Protein AF-A0A829GQV2-F1 (afdb_monomer_lite)

Secondary structure (DSSP, 8-state):
-EETTSPBPPP--S--SSTTS-EE-TT--EEEE----SSSEEEEEEEETTS-BPPPB----TT-TTTT-EEBTTB-EEEEEEEEEPPTTS---EEEEEEEETT-SS--PPEETTS-SSTT----SEEBTTB-EEEEEEEEESS---

Structure (mmCIF, N/CA/C/O backbone):
data_AF-A0A829GQV2-F1
#
_entry.id   AF-A0A829GQV2-F1
#
loop_
_atom_site.group_PDB
_atom_site.id
_atom_site.type_symbol
_atom_site.label_atom_id
_atom_site.label_alt_id
_atom_site.label_comp_id
_atom_site.label_asym_id
_atom_site.label_entity_id
_atom_site.label_seq_id
_atom_site.pdbx_PDB_ins_code
_atom_site.Cartn_x
_atom_site.Cartn_y
_atom_site.Cartn_z
_atom_site.occupancy
_atom_site.B_iso_or_equiv
_atom_site.auth_seq_id
_atom_site.auth_comp_id
_atom_site.auth_asym_id
_atom_site.auth_atom_id
_atom_site.pdbx_PDB_model_num
ATOM 1 N N . MET A 1 1 ? -8.895 0.901 0.165 1.00 95.75 1 MET A N 1
ATOM 2 C CA . MET A 1 1 ? -8.932 0.153 1.451 1.00 95.75 1 MET A CA 1
ATOM 3 C C . MET A 1 1 ? -10.377 -0.010 1.892 1.00 95.75 1 MET A C 1
ATOM 5 O O . MET A 1 1 ? -11.211 0.789 1.478 1.00 95.75 1 MET A O 1
ATOM 9 N N . ARG A 1 2 ? -10.689 -1.011 2.716 1.00 98.00 2 ARG A N 1
ATOM 10 C CA . ARG A 1 2 ? -12.019 -1.164 3.322 1.00 98.00 2 ARG A CA 1
ATOM 11 C C . ARG A 1 2 ? -11.999 -0.666 4.757 1.00 98.00 2 ARG A C 1
ATOM 13 O O . ARG A 1 2 ? -11.139 -1.097 5.521 1.00 98.00 2 ARG A O 1
ATOM 20 N N . VAL A 1 3 ? -12.919 0.229 5.119 1.00 98.19 3 VAL A N 1
ATOM 21 C CA . VAL A 1 3 ? -13.096 0.635 6.522 1.00 98.19 3 VAL A CA 1
ATOM 22 C C . VAL A 1 3 ? -13.502 -0.601 7.320 1.00 98.19 3 VAL A C 1
ATOM 24 O O . VAL A 1 3 ? -14.324 -1.393 6.857 1.00 98.19 3 VAL A O 1
ATOM 27 N N . ARG A 1 4 ? -12.929 -0.785 8.510 1.00 97.88 4 ARG A N 1
ATOM 28 C CA . ARG A 1 4 ? -13.182 -1.951 9.359 1.00 97.88 4 ARG A CA 1
ATOM 29 C C . ARG A 1 4 ? -14.678 -2.119 9.621 1.00 97.88 4 ARG A C 1
ATOM 31 O O . ARG A 1 4 ? -15.312 -1.203 10.137 1.00 97.88 4 ARG A O 1
ATOM 38 N N . ASN A 1 5 ? -15.223 -3.296 9.300 1.00 96.31 5 ASN A N 1
ATOM 39 C CA . ASN A 1 5 ? -16.666 -3.591 9.358 1.00 96.31 5 ASN A CA 1
ATOM 40 C C . ASN A 1 5 ? -17.554 -2.632 8.533 1.00 96.31 5 ASN A C 1
ATOM 42 O O . ASN A 1 5 ? -18.746 -2.502 8.806 1.00 96.31 5 ASN A O 1
ATOM 46 N N . GLY A 1 6 ? -16.980 -1.951 7.543 1.00 95.69 6 GLY A N 1
ATOM 47 C CA . GLY A 1 6 ? -17.642 -0.952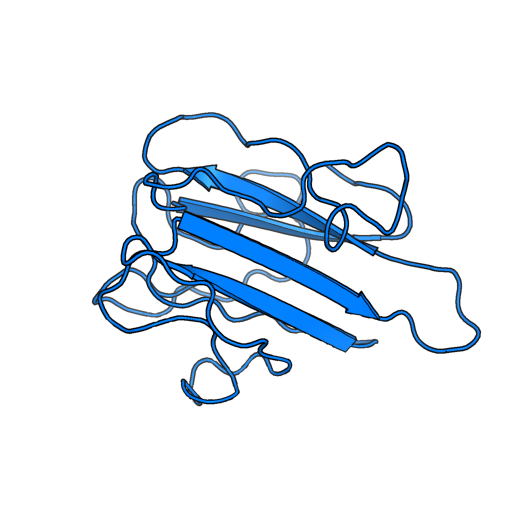 6.716 1.00 95.69 6 GLY A CA 1
ATOM 48 C C . GLY A 1 6 ? -17.488 -1.224 5.220 1.00 95.69 6 GLY A C 1
ATOM 49 O O . GLY A 1 6 ? -17.314 -2.360 4.775 1.00 95.69 6 GLY A O 1
ATOM 50 N N . GLY A 1 7 ? -17.590 -0.150 4.437 1.00 96.56 7 GLY A N 1
ATOM 51 C CA . GLY A 1 7 ? -17.505 -0.190 2.980 1.00 96.56 7 GLY A CA 1
ATOM 52 C C . GLY A 1 7 ? -16.081 -0.071 2.442 1.00 96.56 7 GLY A C 1
ATOM 53 O O . GLY A 1 7 ? -15.153 0.370 3.128 1.00 96.56 7 GLY A O 1
ATOM 54 N N . TRP A 1 8 ? -15.924 -0.460 1.178 1.00 97.31 8 TRP A N 1
ATOM 55 C CA . TRP A 1 8 ? -14.738 -0.137 0.392 1.00 97.31 8 TRP A CA 1
ATOM 56 C C . TRP A 1 8 ? -14.718 1.359 0.086 1.00 97.31 8 TRP A C 1
ATOM 58 O O . TRP A 1 8 ? -15.731 1.912 -0.334 1.00 97.31 8 TRP A O 1
ATOM 68 N N . LEU A 1 9 ? -13.567 1.987 0.296 1.00 95.38 9 LEU A N 1
ATOM 69 C CA . LEU A 1 9 ? -13.283 3.333 -0.193 1.00 95.38 9 LEU A CA 1
ATOM 70 C C . LEU A 1 9 ? -12.960 3.281 -1.691 1.00 95.38 9 LEU A C 1
ATOM 72 O O . LEU A 1 9 ? -12.617 2.214 -2.217 1.00 95.38 9 LEU A O 1
ATOM 76 N N . ASP A 1 10 ? -13.039 4.435 -2.346 1.00 91.75 10 ASP A N 1
ATOM 77 C CA . ASP A 1 10 ? -12.655 4.576 -3.747 1.00 91.75 10 ASP A CA 1
ATOM 78 C C . ASP A 1 10 ? -11.181 4.216 -3.971 1.00 91.75 10 ASP A C 1
ATOM 80 O O . ASP A 1 10 ? -10.339 4.275 -3.065 1.00 91.75 10 ASP A O 1
ATOM 84 N N . GLU A 1 11 ? -10.888 3.775 -5.192 1.00 88.12 11 GLU A N 1
ATOM 85 C CA . GLU A 1 11 ? -9.517 3.511 -5.605 1.00 88.12 11 GLU A CA 1
ATOM 86 C C . GLU A 1 11 ? -8.768 4.830 -5.769 1.00 88.12 11 GLU A C 1
ATOM 88 O O . GLU A 1 11 ? -9.301 5.802 -6.302 1.00 88.12 11 GLU A O 1
ATOM 93 N N . VAL A 1 12 ? -7.520 4.839 -5.316 1.00 87.19 12 VAL A N 1
ATOM 94 C CA . VAL A 1 12 ? -6.610 5.963 -5.498 1.00 87.19 12 VAL A CA 1
ATOM 95 C C . VAL A 1 12 ? -5.567 5.513 -6.503 1.00 87.19 12 VAL A C 1
ATOM 97 O O . VAL A 1 12 ? -4.809 4.583 -6.229 1.00 87.19 12 VAL A O 1
ATOM 100 N N . ALA A 1 13 ? -5.595 6.136 -7.676 1.00 74.56 13 ALA A N 1
ATOM 101 C CA . ALA A 1 13 ? -4.659 5.905 -8.765 1.00 74.56 13 ALA A CA 1
ATOM 102 C C . ALA A 1 13 ? -3.713 7.098 -8.860 1.00 74.56 13 ALA A C 1
ATOM 104 O O . ALA A 1 13 ? -4.176 8.237 -8.803 1.00 74.56 13 ALA A O 1
ATOM 105 N N . ASP A 1 14 ? -2.424 6.803 -9.023 1.00 58.59 14 ASP A N 1
ATOM 106 C CA . ASP A 1 14 ? -1.318 7.756 -9.063 1.00 58.59 14 ASP A CA 1
ATOM 107 C C . ASP A 1 14 ? -1.199 8.648 -7.815 1.00 58.59 14 ASP A C 1
ATOM 109 O O . ASP A 1 14 ? -2.163 9.159 -7.241 1.00 58.59 14 ASP A O 1
ATOM 113 N N . PHE A 1 15 ? 0.032 8.862 -7.345 1.00 58.81 15 PHE A N 1
ATOM 114 C CA . PHE A 1 15 ? 0.238 9.842 -6.287 1.00 58.81 15 PHE A CA 1
ATOM 115 C C . PHE A 1 15 ? -0.076 11.237 -6.868 1.00 58.81 15 PHE A C 1
ATOM 117 O O . PHE A 1 15 ? 0.599 11.736 -7.766 1.00 58.81 15 PHE A O 1
ATOM 124 N N . GLY A 1 16 ? -1.133 11.880 -6.378 1.00 49.66 16 GLY A N 1
ATOM 125 C CA . GLY A 1 16 ? -1.330 13.313 -6.569 1.00 49.66 16 GLY A CA 1
ATOM 126 C C . GLY A 1 16 ? -0.487 14.076 -5.551 1.00 49.66 16 GLY A C 1
ATOM 127 O O . GLY A 1 16 ? -0.490 13.729 -4.369 1.00 49.66 16 GLY A O 1
ATOM 128 N N . ALA A 1 17 ? 0.222 15.126 -5.972 1.00 41.53 17 ALA A N 1
ATOM 129 C CA . ALA A 1 17 ? 0.864 16.060 -5.048 1.00 41.53 17 ALA A CA 1
ATOM 130 C C . ALA A 1 17 ? -0.219 16.808 -4.239 1.00 41.53 17 ALA A C 1
ATOM 132 O O . ALA A 1 17 ? -0.758 17.815 -4.690 1.00 41.53 17 ALA A O 1
ATOM 133 N N . GLY A 1 18 ? -0.594 16.278 -3.071 1.00 48.28 18 GLY A N 1
ATOM 134 C CA . GLY A 1 18 ? -1.571 16.873 -2.155 1.00 48.28 18 GLY A CA 1
ATOM 135 C C . GLY A 1 18 ? -2.261 15.851 -1.245 1.00 48.28 18 GLY A C 1
ATOM 136 O O . GLY A 1 18 ? -1.981 14.654 -1.307 1.00 48.28 18 GLY A O 1
ATOM 137 N N . ASP A 1 19 ? -3.218 16.322 -0.440 1.00 45.53 19 ASP A N 1
ATOM 138 C CA . ASP A 1 19 ? -4.013 15.532 0.524 1.00 45.53 19 ASP A CA 1
ATOM 139 C C . ASP A 1 19 ? -4.917 14.451 -0.114 1.00 45.53 19 ASP A C 1
ATOM 141 O O . ASP A 1 19 ? -5.679 13.793 0.584 1.00 45.53 19 ASP A O 1
ATOM 145 N N . ASN A 1 20 ? -4.832 14.240 -1.431 1.00 57.06 20 ASN A N 1
ATOM 146 C CA . ASN A 1 20 ? -5.604 13.244 -2.183 1.00 57.06 20 ASN A CA 1
ATOM 147 C C . ASN A 1 20 ? -4.756 12.044 -2.655 1.00 57.06 20 ASN A C 1
ATOM 149 O O . ASN A 1 20 ? -5.285 11.128 -3.275 1.00 57.06 20 ASN A O 1
ATOM 153 N N . GLY A 1 21 ? -3.445 12.029 -2.388 1.00 81.19 21 GLY A N 1
ATOM 154 C CA . GLY A 1 21 ? -2.525 10.976 -2.839 1.00 81.19 21 GLY A CA 1
ATOM 155 C C . GLY A 1 21 ? -2.399 9.783 -1.886 1.00 81.19 21 GLY A C 1
ATOM 156 O O . GLY A 1 21 ? -1.309 9.219 -1.782 1.00 81.19 21 GLY A O 1
ATOM 157 N N . PHE A 1 22 ? -3.444 9.449 -1.122 1.00 90.94 22 PHE A N 1
ATOM 158 C CA . PHE A 1 22 ? -3.424 8.324 -0.186 1.00 90.94 22 PHE A CA 1
ATOM 159 C C . PHE A 1 22 ? -4.698 7.487 -0.251 1.00 90.94 22 PHE A C 1
ATOM 161 O O . PHE A 1 22 ? -5.799 8.017 -0.333 1.00 90.94 22 PHE A O 1
ATOM 168 N N . ALA A 1 23 ? -4.550 6.173 -0.114 1.00 93.69 23 ALA A N 1
ATOM 169 C CA . ALA A 1 23 ? -5.65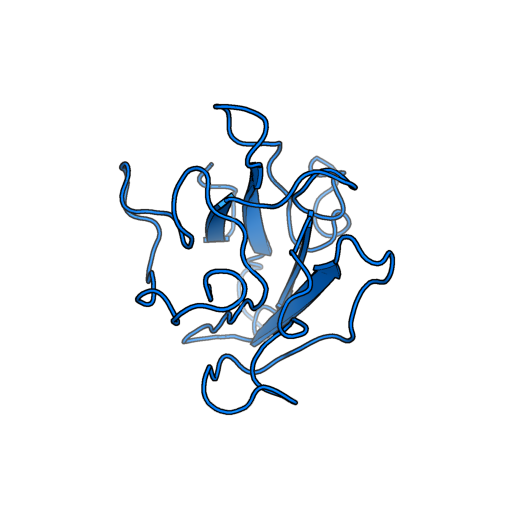6 5.279 0.188 1.00 93.69 23 ALA A CA 1
ATOM 170 C C . ALA A 1 23 ? -5.934 5.270 1.698 1.00 93.69 23 ALA A C 1
ATOM 172 O O . ALA A 1 23 ? -5.008 5.364 2.503 1.00 93.69 23 ALA A O 1
ATOM 173 N N . GLY A 1 24 ? -7.199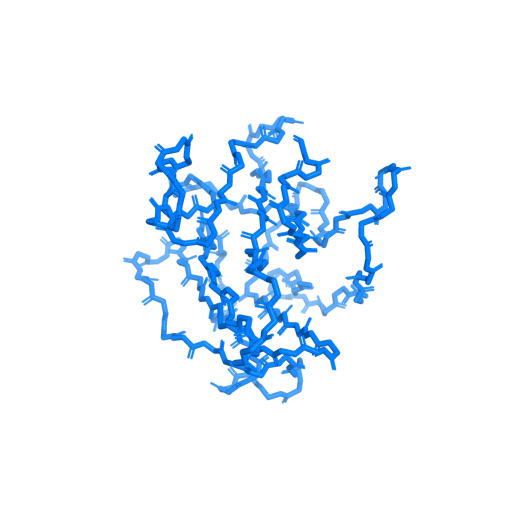 5.103 2.079 1.00 94.38 24 GLY A N 1
ATOM 174 C CA . GLY A 1 24 ? -7.621 5.063 3.481 1.00 94.38 24 GLY A CA 1
ATOM 175 C C . GLY A 1 24 ? -8.464 6.273 3.877 1.00 94.38 24 GLY A C 1
ATOM 176 O O . GLY A 1 24 ? -8.760 7.139 3.058 1.00 94.38 24 GLY A O 1
ATOM 177 N N . LEU A 1 25 ? -8.889 6.298 5.134 1.00 94.81 25 LEU A N 1
ATOM 178 C CA . LEU A 1 25 ? -9.720 7.344 5.714 1.00 94.81 25 LEU A CA 1
ATOM 179 C C . LEU A 1 25 ? -9.063 7.815 7.024 1.00 94.81 25 LEU A C 1
ATOM 181 O O . LEU A 1 25 ? -8.864 6.988 7.920 1.00 94.81 25 LEU A O 1
ATOM 185 N N . PRO A 1 26 ? -8.730 9.115 7.169 1.00 93.88 26 PRO A N 1
ATOM 186 C CA . PRO A 1 26 ? -8.043 9.626 8.353 1.00 93.88 26 PRO A CA 1
ATOM 187 C C . PRO A 1 26 ? -8.737 9.230 9.658 1.00 93.88 26 PRO A C 1
ATOM 189 O O . PRO A 1 26 ? -9.962 9.320 9.766 1.00 93.88 26 PRO A O 1
ATOM 192 N N . ASN A 1 27 ? -7.956 8.819 10.659 1.00 94.94 27 ASN A N 1
ATOM 193 C CA . ASN A 1 27 ? -8.433 8.367 11.974 1.00 94.94 27 ASN A CA 1
ATOM 194 C C . ASN A 1 27 ? -9.375 7.144 11.960 1.00 94.94 27 ASN A C 1
ATOM 196 O O . ASN A 1 27 ? -10.024 6.864 12.970 1.00 94.94 27 ASN A O 1
ATOM 200 N N . HIS A 1 28 ? -9.454 6.397 10.856 1.00 97.56 28 HIS A N 1
ATOM 201 C CA . HIS A 1 28 ? -10.250 5.173 10.765 1.00 97.56 28 HIS A CA 1
ATOM 202 C C . HIS A 1 28 ? -9.364 3.938 10.615 1.00 97.56 28 HIS A C 1
ATOM 204 O O . HIS A 1 28 ? -8.245 3.994 10.118 1.00 97.56 28 HIS A O 1
ATOM 210 N N . GLN A 1 29 ? -9.885 2.799 11.067 1.00 98.19 29 GLN A N 1
ATOM 211 C CA . GLN A 1 29 ? -9.225 1.503 10.939 1.00 98.19 29 GLN A CA 1
ATOM 212 C C . GLN A 1 29 ? -9.692 0.810 9.666 1.00 98.19 29 GLN A C 1
ATOM 214 O O . GLN A 1 29 ? -10.852 0.953 9.273 1.00 98.19 29 GLN A O 1
ATOM 219 N N . HIS A 1 30 ? -8.825 -0.011 9.086 1.00 98.56 30 HIS A N 1
ATOM 220 C CA . HIS A 1 30 ? -9.105 -0.735 7.854 1.00 98.56 30 HIS A CA 1
ATOM 221 C C . HIS A 1 30 ? -8.851 -2.225 8.043 1.00 98.56 30 HIS A C 1
ATOM 223 O O . HIS A 1 30 ? -7.929 -2.592 8.766 1.00 98.56 30 HIS A O 1
ATOM 229 N N . ASP A 1 31 ? -9.669 -3.072 7.423 1.00 97.88 31 ASP A N 1
ATOM 230 C CA . ASP A 1 31 ? -9.583 -4.533 7.570 1.00 97.88 31 ASP A CA 1
ATOM 231 C C . ASP A 1 31 ? -9.312 -5.282 6.258 1.00 97.88 31 ASP A C 1
ATOM 233 O O . ASP A 1 31 ? -9.035 -6.478 6.288 1.00 97.88 31 ASP A O 1
ATOM 237 N N . TYR A 1 32 ? -9.320 -4.570 5.124 1.00 98.38 32 TYR A N 1
ATOM 238 C CA . TYR A 1 32 ? -8.832 -5.070 3.841 1.00 98.38 32 TYR A CA 1
ATOM 239 C C . TYR A 1 32 ? -8.081 -4.008 3.033 1.00 98.38 32 TYR A C 1
ATOM 241 O O . TYR A 1 32 ? -8.426 -2.817 3.019 1.00 98.38 32 TYR A O 1
ATOM 249 N N . LEU A 1 33 ? -7.099 -4.488 2.278 1.00 98.38 33 LEU A N 1
ATOM 250 C CA . LEU A 1 33 ? -6.323 -3.758 1.289 1.00 98.38 33 LEU A CA 1
ATOM 251 C C . LEU A 1 33 ? -6.418 -4.469 -0.066 1.00 98.38 33 LEU A C 1
ATOM 253 O O . LEU A 1 33 ? -6.338 -5.691 -0.133 1.00 98.38 33 LEU A O 1
ATOM 257 N N . THR A 1 34 ? -6.542 -3.692 -1.139 1.00 97.88 34 THR A N 1
ATOM 258 C CA . THR A 1 34 ? -6.328 -4.142 -2.519 1.00 97.88 34 THR A CA 1
ATOM 259 C C . THR A 1 34 ? -5.291 -3.238 -3.163 1.00 97.88 34 THR A C 1
ATOM 261 O O . THR A 1 34 ? -5.359 -2.021 -2.983 1.00 97.88 34 THR A O 1
ATOM 264 N N . VAL A 1 35 ? -4.368 -3.817 -3.926 1.00 96.25 35 VAL A N 1
ATOM 265 C CA . VAL A 1 35 ? -3.375 -3.082 -4.720 1.00 96.25 35 VAL A CA 1
ATOM 266 C C . VAL A 1 35 ? -3.298 -3.723 -6.102 1.00 96.25 35 VAL A C 1
ATOM 268 O O . VAL A 1 35 ? -3.323 -4.948 -6.218 1.00 96.25 35 VAL A O 1
ATOM 271 N N . ARG A 1 36 ? -3.221 -2.902 -7.150 1.00 94.56 36 ARG A N 1
ATOM 272 C CA . ARG A 1 36 ? -3.009 -3.346 -8.531 1.00 94.56 36 ARG A CA 1
ATOM 273 C C . ARG A 1 36 ? -2.103 -2.375 -9.271 1.00 94.56 36 ARG A C 1
ATOM 275 O O . ARG A 1 36 ? -1.938 -1.237 -8.846 1.00 94.56 36 ARG A O 1
ATOM 282 N N . VAL A 1 37 ? -1.542 -2.858 -10.369 1.00 93.31 37 VAL A N 1
ATOM 283 C CA . VAL A 1 37 ? -0.701 -2.099 -11.293 1.00 93.31 37 VAL A CA 1
ATOM 284 C C . VAL A 1 37 ? -1.190 -2.362 -12.707 1.00 93.31 37 VAL A C 1
ATOM 286 O O . VAL A 1 37 ? -1.617 -3.479 -13.004 1.00 93.31 37 VAL A O 1
ATOM 289 N N . ASP A 1 38 ? -1.105 -1.359 -13.574 1.00 91.50 38 ASP A N 1
ATOM 290 C CA . ASP A 1 38 ? -1.448 -1.520 -14.991 1.00 91.50 38 ASP A CA 1
ATOM 291 C C . ASP A 1 38 ? -0.332 -2.224 -15.776 1.00 91.50 38 ASP A C 1
ATOM 293 O O . ASP A 1 38 ? -0.579 -2.828 -16.821 1.00 91.50 38 ASP A O 1
ATOM 297 N N . TYR A 1 39 ? 0.902 -2.168 -15.266 1.00 92.75 39 TYR A N 1
ATOM 298 C CA . TYR A 1 39 ? 2.075 -2.757 -15.895 1.00 92.75 39 TYR A CA 1
ATOM 299 C C . TYR A 1 39 ? 3.053 -3.336 -14.865 1.00 92.75 39 TYR A C 1
ATOM 301 O O . TYR A 1 39 ? 3.221 -2.798 -13.771 1.00 92.75 39 TYR A O 1
ATOM 309 N N . GLY A 1 40 ? 3.700 -4.449 -15.215 1.00 94.69 40 GLY A N 1
ATOM 310 C CA . GLY A 1 40 ? 4.520 -5.229 -14.288 1.00 94.69 40 GLY A CA 1
ATOM 311 C C . GLY A 1 40 ? 3.698 -6.140 -13.380 1.00 94.69 40 GLY A C 1
ATOM 312 O O . GLY A 1 40 ? 2.637 -6.642 -13.754 1.00 94.69 40 GLY A O 1
ATOM 313 N N . SER A 1 41 ? 4.221 -6.438 -12.194 1.00 96.94 41 SER A N 1
ATOM 314 C CA . SER A 1 41 ? 3.524 -7.271 -11.210 1.00 96.94 41 SER A CA 1
ATOM 315 C C . SER A 1 41 ? 3.808 -6.786 -9.801 1.00 96.94 41 SER A C 1
ATOM 317 O O . SER A 1 41 ? 4.951 -6.510 -9.454 1.00 96.94 41 SER A O 1
ATOM 319 N N . ILE A 1 42 ? 2.772 -6.725 -8.970 1.00 97.50 42 ILE A N 1
ATOM 320 C CA . ILE A 1 42 ? 2.897 -6.397 -7.552 1.00 97.50 42 ILE A CA 1
ATOM 321 C C . ILE A 1 42 ? 2.372 -7.556 -6.716 1.00 97.50 42 ILE A C 1
ATOM 323 O O . ILE A 1 42 ? 1.358 -8.172 -7.047 1.00 97.50 42 ILE A O 1
ATOM 327 N N . LYS A 1 43 ? 3.059 -7.846 -5.615 1.00 98.00 43 LYS A N 1
ATOM 328 C CA . LYS A 1 43 ? 2.502 -8.653 -4.532 1.00 98.00 43 LYS A CA 1
ATOM 329 C C . LYS A 1 43 ? 2.453 -7.826 -3.263 1.00 98.00 43 LYS A C 1
ATOM 331 O O . LYS A 1 43 ? 3.345 -7.020 -3.010 1.00 98.00 43 LYS A O 1
ATOM 336 N N . TYR A 1 44 ? 1.419 -8.036 -2.467 1.00 98.50 44 TYR A N 1
ATOM 337 C CA . TYR A 1 44 ? 1.217 -7.327 -1.214 1.00 98.50 44 TYR A CA 1
ATOM 338 C C . TYR A 1 44 ? 0.611 -8.254 -0.163 1.00 98.50 44 TYR A C 1
ATOM 340 O O . TYR A 1 44 ? -0.050 -9.238 -0.486 1.00 98.50 44 TYR A O 1
ATOM 348 N N . ARG A 1 45 ? 0.860 -7.953 1.106 1.00 98.56 45 ARG A N 1
ATOM 349 C CA . ARG A 1 45 ? 0.257 -8.641 2.249 1.00 98.56 45 ARG A CA 1
ATOM 350 C C . ARG A 1 45 ? 0.100 -7.686 3.417 1.00 98.56 45 ARG A C 1
ATOM 352 O O . ARG A 1 45 ? 0.683 -6.600 3.427 1.00 98.56 45 ARG A O 1
ATOM 359 N N . VAL A 1 46 ? -0.678 -8.106 4.405 1.00 98.69 46 VAL A N 1
ATOM 360 C CA . VAL A 1 46 ? -0.954 -7.309 5.600 1.00 98.69 46 VAL A CA 1
ATOM 361 C C . VAL A 1 46 ? -0.702 -8.113 6.865 1.00 98.69 46 VAL A C 1
ATOM 363 O O . VAL A 1 46 ? -0.916 -9.326 6.897 1.00 98.69 46 VAL A O 1
ATOM 366 N N . HIS A 1 47 ? -0.254 -7.418 7.900 1.00 98.69 47 HIS A N 1
ATOM 367 C CA . HIS A 1 47 ? -0.319 -7.861 9.280 1.00 98.69 47 HIS A CA 1
ATOM 368 C C . HIS A 1 47 ? -1.580 -7.270 9.907 1.00 98.69 47 HIS A C 1
ATOM 370 O O . HIS A 1 47 ? -1.976 -6.142 9.595 1.00 98.69 47 HIS A O 1
ATOM 376 N N . THR A 1 48 ? -2.232 -8.059 10.753 1.00 97.69 48 THR A N 1
ATOM 377 C CA . THR A 1 48 ? -3.402 -7.615 11.510 1.00 97.69 48 THR A CA 1
ATOM 378 C C . THR A 1 48 ? -3.054 -7.488 12.984 1.00 97.69 48 THR A C 1
ATOM 380 O O . THR A 1 48 ? -2.184 -8.197 13.487 1.00 97.69 48 THR A O 1
ATOM 383 N N . LEU A 1 49 ? -3.824 -6.691 13.724 1.00 95.81 49 LEU A N 1
ATOM 384 C CA . LEU A 1 49 ? -3.729 -6.600 15.187 1.00 95.81 49 LEU A CA 1
ATOM 385 C C . LEU A 1 49 ? -3.851 -7.956 15.910 1.00 95.81 49 LEU A C 1
ATOM 387 O O . LEU A 1 49 ? -3.522 -8.054 17.090 1.00 95.81 49 LEU A O 1
ATOM 391 N N . GLN A 1 50 ? -4.367 -8.990 15.242 1.00 92.38 50 GLN A N 1
ATOM 392 C CA . GLN A 1 50 ? -4.481 -10.351 15.765 1.00 92.38 50 GLN A CA 1
ATOM 393 C C . GLN A 1 50 ? -3.170 -11.154 15.649 1.00 92.38 50 GLN A C 1
ATOM 395 O O . GLN A 1 50 ? -3.109 -12.274 16.152 1.00 92.38 50 GLN A O 1
ATOM 400 N N . GLY A 1 51 ? -2.111 -10.575 15.073 1.00 86.94 51 GLY A N 1
ATOM 401 C CA . GLY A 1 51 ? -0.725 -10.989 15.313 1.00 86.94 51 GLY A CA 1
ATOM 402 C C . GLY A 1 51 ? -0.079 -11.876 14.251 1.00 86.94 51 GLY A C 1
ATOM 403 O O . GLY A 1 51 ? 0.963 -12.468 14.526 1.00 86.94 51 GLY A O 1
ATOM 404 N N . VAL A 1 52 ? -0.666 -12.012 13.061 1.00 90.00 52 VAL A N 1
ATOM 405 C CA . VAL A 1 52 ? -0.037 -12.762 11.964 1.00 90.00 52 VAL A CA 1
ATOM 406 C C . VAL A 1 52 ? -0.021 -11.959 10.672 1.00 90.00 52 VAL A C 1
ATOM 408 O O . VAL A 1 52 ? -0.973 -11.250 10.340 1.00 90.00 52 VAL A O 1
ATOM 411 N N . TRP A 1 53 ? 1.076 -12.107 9.930 1.00 98.06 53 TRP A N 1
ATOM 412 C CA . TRP A 1 53 ? 1.126 -11.744 8.520 1.00 98.06 53 TRP A CA 1
ATOM 413 C C . TRP A 1 53 ? 0.279 -12.734 7.730 1.00 98.06 53 TRP A C 1
ATOM 415 O O . TRP A 1 53 ? 0.457 -13.944 7.862 1.00 98.06 53 TRP A O 1
ATOM 425 N N . LEU A 1 54 ? -0.624 -12.216 6.906 1.00 97.44 54 LEU A N 1
ATOM 426 C CA . LEU A 1 54 ? -1.387 -13.023 5.963 1.00 97.44 54 LEU A CA 1
ATOM 427 C C . LEU A 1 54 ? -0.534 -13.380 4.740 1.00 97.44 54 LEU A C 1
ATOM 429 O O . LEU A 1 54 ? 0.527 -12.788 4.500 1.00 97.44 54 LEU A O 1
ATOM 433 N N . ASP A 1 55 ? -1.015 -14.350 3.968 1.00 97.31 55 ASP A N 1
ATOM 434 C CA . ASP A 1 55 ? -0.378 -14.757 2.721 1.00 97.31 55 ASP A CA 1
ATOM 435 C C . ASP A 1 55 ? -0.328 -13.612 1.702 1.00 97.31 55 ASP A C 1
ATOM 437 O O . ASP A 1 55 ? -1.080 -12.635 1.754 1.00 97.31 55 ASP A O 1
ATOM 441 N N . TRP A 1 56 ? 0.603 -13.741 0.760 1.00 97.81 56 TRP A N 1
ATOM 442 C CA . TRP A 1 56 ? 0.754 -12.791 -0.331 1.00 97.81 56 TRP A CA 1
ATOM 443 C C . TRP A 1 56 ? -0.431 -12.841 -1.289 1.00 97.81 56 TRP A C 1
ATOM 445 O O . TRP A 1 56 ? -0.836 -13.904 -1.752 1.00 97.81 56 TRP A O 1
ATOM 455 N N . VAL A 1 57 ? -0.897 -11.657 -1.664 1.00 97.81 57 VAL A N 1
ATOM 456 C CA . VAL A 1 57 ? -1.916 -11.433 -2.680 1.00 97.81 57 VAL A CA 1
ATOM 457 C C . VAL A 1 57 ? -1.261 -10.786 -3.897 1.00 97.81 57 VAL A C 1
ATOM 459 O O . VAL A 1 57 ? -0.424 -9.895 -3.761 1.00 97.81 57 VAL A O 1
ATOM 462 N N . THR A 1 58 ? -1.619 -11.248 -5.095 1.00 96.12 58 THR A N 1
ATOM 463 C CA . THR A 1 58 ? -1.064 -10.758 -6.375 1.00 96.12 58 THR A CA 1
ATOM 464 C C . THR A 1 58 ? -2.103 -10.106 -7.283 1.00 96.12 58 THR A C 1
ATOM 466 O O . THR A 1 58 ? -1.746 -9.502 -8.291 1.00 96.12 58 THR A O 1
ATOM 469 N N . LYS A 1 59 ? -3.393 -10.212 -6.945 1.00 92.50 59 LYS A N 1
ATOM 470 C CA . LYS A 1 59 ? -4.488 -9.559 -7.672 1.00 92.50 59 LYS A CA 1
ATOM 471 C C . LYS A 1 59 ? -5.049 -8.417 -6.833 1.00 92.50 59 LYS A C 1
ATOM 473 O O . LYS A 1 59 ? -5.125 -8.532 -5.615 1.00 92.50 59 LYS A O 1
ATOM 478 N N . GLY A 1 60 ? -5.480 -7.336 -7.470 1.00 93.75 60 GLY A N 1
ATOM 479 C CA . GLY A 1 60 ? -6.264 -6.286 -6.818 1.00 93.75 60 GLY A CA 1
ATOM 480 C C . GLY A 1 60 ? -7.722 -6.378 -7.245 1.00 93.75 60 GLY A C 1
ATOM 481 O O . GLY A 1 60 ? -8.101 -5.765 -8.240 1.00 93.75 60 GLY A O 1
ATOM 482 N N . ASP A 1 61 ? -8.526 -7.147 -6.509 1.00 95.50 61 ASP A N 1
ATOM 483 C CA . ASP A 1 61 ? -9.967 -7.289 -6.736 1.00 95.50 61 ASP A CA 1
ATOM 484 C C . ASP A 1 61 ? -10.731 -7.288 -5.405 1.00 95.50 61 ASP A C 1
ATOM 486 O O . ASP A 1 61 ? -10.723 -8.251 -4.641 1.00 95.50 61 ASP A O 1
ATOM 490 N N . ARG A 1 62 ? -11.447 -6.192 -5.148 1.00 95.00 62 ARG A N 1
ATOM 491 C CA . ARG A 1 62 ? -12.253 -5.990 -3.936 1.00 95.00 62 ARG A CA 1
ATOM 492 C C . ARG A 1 62 ? -13.465 -6.925 -3.818 1.00 95.00 62 ARG A C 1
ATOM 494 O O . ARG A 1 62 ? -14.103 -6.955 -2.763 1.00 95.00 62 ARG A O 1
ATOM 501 N N . HIS A 1 63 ? -13.813 -7.634 -4.892 1.00 94.81 63 HIS A N 1
ATOM 502 C CA . HIS A 1 63 ? -14.904 -8.605 -4.942 1.00 94.81 63 HIS A CA 1
ATOM 503 C C . HIS A 1 63 ? -14.421 -10.052 -4.729 1.00 94.81 63 HIS A C 1
ATOM 505 O O . HIS A 1 63 ? -15.242 -10.913 -4.417 1.00 94.81 63 HIS A O 1
ATOM 511 N N . ASP A 1 64 ? -13.109 -10.306 -4.799 1.00 95.50 64 ASP A N 1
ATOM 512 C CA . ASP A 1 64 ? -12.477 -11.582 -4.447 1.00 95.50 64 ASP A CA 1
ATOM 513 C C . ASP A 1 64 ? -11.665 -11.419 -3.153 1.00 95.50 64 ASP A C 1
ATOM 515 O O . ASP A 1 64 ? -10.470 -11.137 -3.163 1.00 95.50 64 ASP A O 1
ATOM 519 N N . LEU A 1 65 ? -12.311 -11.614 -2.002 1.00 93.50 65 LEU A N 1
ATOM 520 C CA . LEU A 1 65 ? -11.642 -11.494 -0.698 1.00 93.50 65 LEU A CA 1
ATOM 521 C C . LEU A 1 65 ? -10.648 -12.628 -0.398 1.00 93.50 65 LEU A C 1
ATOM 523 O O . LEU A 1 65 ? -9.979 -12.569 0.629 1.00 93.50 65 LEU A O 1
ATOM 527 N N . VAL A 1 66 ? -10.579 -13.664 -1.240 1.00 89.44 66 VAL A N 1
ATOM 528 C CA . VAL A 1 66 ? -9.686 -14.814 -1.040 1.00 89.44 66 VAL A CA 1
ATOM 529 C C . VAL A 1 66 ? -8.376 -14.608 -1.792 1.00 89.44 66 VAL A C 1
ATOM 531 O O . VAL A 1 66 ? -7.313 -14.862 -1.236 1.00 89.44 66 VAL A O 1
ATOM 534 N N . ASN A 1 67 ? -8.437 -14.129 -3.040 1.00 90.69 67 ASN A N 1
ATOM 535 C CA . ASN A 1 67 ? -7.253 -13.988 -3.899 1.00 90.69 67 ASN A CA 1
ATOM 536 C C . ASN A 1 67 ? -6.994 -12.558 -4.386 1.00 90.69 67 ASN A C 1
ATOM 538 O O . ASN A 1 67 ? -5.991 -12.332 -5.062 1.00 90.69 67 ASN A O 1
ATOM 542 N N . GLY A 1 68 ? -7.909 -11.625 -4.123 1.00 94.44 68 GLY A N 1
ATOM 543 C CA . GLY A 1 68 ? -7.893 -10.254 -4.637 1.00 94.44 68 GLY A CA 1
ATOM 544 C C . GLY A 1 68 ? -7.772 -9.170 -3.570 1.00 94.44 68 GLY A C 1
ATOM 545 O O . GLY A 1 68 ? -7.588 -8.006 -3.926 1.00 94.44 68 GLY A O 1
ATOM 546 N N . ALA A 1 69 ? -7.850 -9.526 -2.286 1.00 97.75 69 ALA A N 1
ATOM 547 C CA . ALA A 1 69 ? -7.700 -8.593 -1.179 1.00 97.75 69 ALA A CA 1
ATOM 548 C C . ALA A 1 69 ? -6.914 -9.214 -0.022 1.00 97.75 69 ALA A C 1
ATOM 550 O O . ALA A 1 69 ? -7.176 -10.338 0.395 1.00 97.75 69 ALA A O 1
ATOM 551 N N . ALA A 1 70 ? -5.984 -8.448 0.539 1.00 98.19 70 ALA A N 1
ATOM 552 C CA . ALA A 1 70 ? -5.253 -8.822 1.740 1.00 98.19 70 ALA A CA 1
ATOM 553 C C . ALA A 1 70 ? -5.997 -8.286 2.968 1.00 98.19 70 ALA A C 1
ATOM 555 O O . ALA A 1 70 ? -6.191 -7.075 3.097 1.00 98.19 70 ALA A O 1
ATOM 556 N N . GLY A 1 71 ? -6.423 -9.174 3.862 1.00 97.50 71 GLY A N 1
ATOM 557 C CA . GLY A 1 71 ? -7.124 -8.796 5.086 1.00 97.50 71 GLY A CA 1
ATOM 558 C C . GLY A 1 71 ? -8.068 -9.873 5.608 1.00 97.50 71 GLY A C 1
ATOM 559 O O . GLY A 1 71 ? -8.300 -10.894 4.961 1.00 97.50 71 GLY A O 1
ATOM 560 N N . ILE A 1 72 ? -8.625 -9.629 6.792 1.00 96.81 72 ILE A N 1
ATOM 561 C CA . ILE A 1 72 ? -9.677 -10.449 7.396 1.00 96.81 72 ILE A CA 1
ATOM 562 C C . ILE A 1 72 ? -10.733 -9.497 7.944 1.00 96.81 72 ILE A C 1
ATOM 564 O O . ILE A 1 72 ? -10.420 -8.562 8.678 1.00 96.81 72 ILE A O 1
ATOM 568 N N . GLY A 1 73 ? -12.004 -9.749 7.631 1.00 96.81 73 GLY A N 1
ATOM 569 C CA . GLY A 1 73 ? -13.097 -8.901 8.100 1.00 96.81 73 GLY A CA 1
ATOM 570 C C . GLY A 1 73 ? -13.093 -8.707 9.615 1.00 96.81 73 GLY A C 1
ATOM 571 O O . GLY A 1 73 ? -13.027 -9.668 10.379 1.00 96.81 73 GLY A O 1
ATOM 572 N N . GLY A 1 74 ? -13.152 -7.447 10.047 1.00 96.50 74 GLY A N 1
ATOM 573 C CA . GLY A 1 74 ? -13.139 -7.077 11.457 1.00 96.50 74 GLY A CA 1
ATOM 574 C C . GLY A 1 74 ? -11.764 -7.121 12.131 1.00 96.50 74 GLY A C 1
ATOM 575 O O . GLY A 1 74 ? -11.690 -6.775 13.313 1.00 96.50 74 GLY A O 1
ATOM 576 N N . GLN A 1 75 ? -10.688 -7.466 11.423 1.00 97.56 75 GLN A N 1
ATOM 577 C CA . GLN A 1 75 ? -9.311 -7.476 11.927 1.00 97.56 75 GLN A CA 1
ATOM 578 C C . GLN A 1 75 ? -8.546 -6.276 11.370 1.00 97.56 75 GLN A C 1
ATOM 580 O O . GLN A 1 75 ? -8.327 -6.182 10.167 1.00 97.56 75 GLN A O 1
ATOM 585 N N . ALA A 1 76 ? -8.191 -5.314 12.228 1.00 98.19 76 ALA A N 1
ATOM 586 C CA . ALA A 1 76 ? -7.558 -4.089 11.748 1.00 98.19 76 ALA A CA 1
ATOM 587 C C . ALA A 1 76 ? -6.124 -4.359 11.281 1.00 98.19 76 ALA A C 1
ATOM 589 O O . ALA A 1 76 ? -5.384 -5.075 11.953 1.00 98.19 76 ALA A O 1
ATOM 590 N N . ILE A 1 77 ? -5.748 -3.741 10.169 1.00 98.69 77 ILE A N 1
ATOM 591 C CA . ILE A 1 77 ? -4.406 -3.785 9.599 1.00 98.69 77 ILE A CA 1
ATOM 592 C C . ILE A 1 77 ? -3.504 -2.806 10.356 1.00 98.69 77 ILE A C 1
ATOM 594 O O . ILE A 1 77 ? -3.850 -1.632 10.496 1.00 98.69 77 ILE A O 1
ATOM 598 N N . ASP A 1 78 ? -2.350 -3.278 10.812 1.00 98.56 78 ASP A N 1
ATOM 599 C CA . ASP A 1 78 ? -1.311 -2.494 11.502 1.00 98.56 78 ASP A CA 1
ATOM 600 C C . ASP A 1 78 ? 0.078 -2.629 10.844 1.00 98.56 78 ASP A C 1
ATOM 602 O O . ASP A 1 78 ? 1.022 -1.943 11.231 1.00 98.56 78 ASP A O 1
ATOM 606 N N . GLY A 1 79 ? 0.198 -3.460 9.803 1.00 98.62 79 GLY A N 1
ATOM 607 C CA . GLY A 1 79 ? 1.396 -3.567 8.975 1.00 98.62 79 GLY A CA 1
ATOM 608 C C . GLY A 1 79 ? 1.063 -3.908 7.526 1.00 98.62 79 GLY A C 1
ATOM 609 O O . GLY A 1 79 ? 0.166 -4.704 7.251 1.00 98.62 79 GLY A O 1
ATOM 610 N N . ILE A 1 80 ? 1.787 -3.310 6.583 1.00 98.75 80 ILE A N 1
ATOM 611 C CA . ILE A 1 80 ? 1.648 -3.557 5.142 1.00 98.75 80 ILE A CA 1
ATOM 612 C C . ILE A 1 80 ? 3.020 -3.858 4.552 1.00 98.75 80 ILE A C 1
ATOM 614 O O . ILE A 1 80 ? 3.984 -3.143 4.826 1.00 98.75 80 ILE A O 1
ATOM 618 N N . GLN A 1 81 ? 3.102 -4.892 3.718 1.00 98.75 81 GLN A N 1
ATOM 619 C CA . GLN A 1 81 ? 4.305 -5.214 2.958 1.00 98.75 81 GLN A CA 1
ATOM 620 C C . GLN A 1 81 ? 3.981 -5.354 1.473 1.00 98.75 81 GLN A C 1
ATOM 622 O O . GLN A 1 81 ? 2.962 -5.958 1.129 1.00 98.75 81 GLN A O 1
ATOM 627 N N . MET A 1 82 ? 4.836 -4.817 0.602 1.00 98.62 82 MET A N 1
ATOM 628 C CA . MET A 1 82 ? 4.670 -4.883 -0.851 1.00 98.62 82 MET A CA 1
ATOM 629 C C . MET A 1 82 ? 5.998 -5.168 -1.544 1.00 98.62 82 MET A C 1
ATOM 631 O O . MET A 1 82 ? 7.043 -4.804 -1.032 1.00 98.62 82 MET A O 1
ATOM 635 N N . ILE A 1 83 ? 5.961 -5.810 -2.710 1.00 98.19 83 ILE A N 1
ATOM 636 C CA . ILE A 1 83 ? 7.126 -5.974 -3.589 1.00 98.19 83 ILE A CA 1
ATOM 637 C C . ILE A 1 83 ? 6.659 -5.781 -5.027 1.00 98.19 83 ILE A C 1
ATOM 639 O O . ILE A 1 83 ? 5.696 -6.437 -5.448 1.00 98.19 83 ILE A O 1
ATOM 643 N N . PHE A 1 84 ? 7.349 -4.924 -5.779 1.00 97.94 84 PHE A N 1
ATOM 644 C CA . PHE A 1 84 ? 7.139 -4.779 -7.215 1.00 97.94 84 PHE A CA 1
ATOM 645 C C . PHE A 1 84 ? 8.167 -5.591 -8.006 1.00 97.94 84 PHE A C 1
ATOM 647 O O . PHE A 1 84 ? 9.359 -5.599 -7.712 1.00 97.94 84 PHE A O 1
ATOM 654 N N . LEU A 1 85 ? 7.696 -6.290 -9.034 1.00 96.56 85 LEU A N 1
ATOM 655 C CA . LEU A 1 85 ? 8.524 -7.024 -9.978 1.00 96.56 85 LEU A CA 1
ATOM 656 C C . LEU A 1 85 ? 8.524 -6.269 -11.303 1.00 96.56 85 LEU A C 1
ATOM 658 O O . LEU A 1 85 ? 7.535 -6.276 -12.043 1.00 96.56 85 LEU A O 1
ATOM 662 N N . THR A 1 86 ? 9.658 -5.632 -11.590 1.00 96.19 86 THR A N 1
ATOM 663 C CA . THR A 1 86 ? 9.909 -4.993 -12.884 1.00 96.19 86 THR A CA 1
ATOM 664 C C . THR A 1 86 ? 9.964 -6.063 -13.982 1.00 96.19 86 THR A C 1
ATOM 666 O O . THR A 1 86 ? 10.639 -7.083 -13.795 1.00 96.19 86 THR A O 1
ATOM 669 N N . PRO A 1 87 ? 9.284 -5.868 -15.125 1.00 97.12 87 PRO A N 1
ATOM 670 C CA . PRO A 1 87 ? 9.401 -6.758 -16.275 1.00 97.12 87 PRO A CA 1
ATOM 671 C C . PRO A 1 87 ? 10.845 -6.962 -16.739 1.00 97.12 87 PRO A C 1
ATOM 673 O O . PRO A 1 87 ? 11.696 -6.076 -16.665 1.00 97.12 87 PRO A O 1
ATOM 676 N N . ALA A 1 88 ? 11.132 -8.166 -17.230 1.00 96.06 88 ALA A N 1
ATOM 677 C CA . ALA A 1 88 ? 12.473 -8.513 -17.677 1.00 96.06 88 ALA A CA 1
ATOM 678 C C . ALA A 1 88 ? 12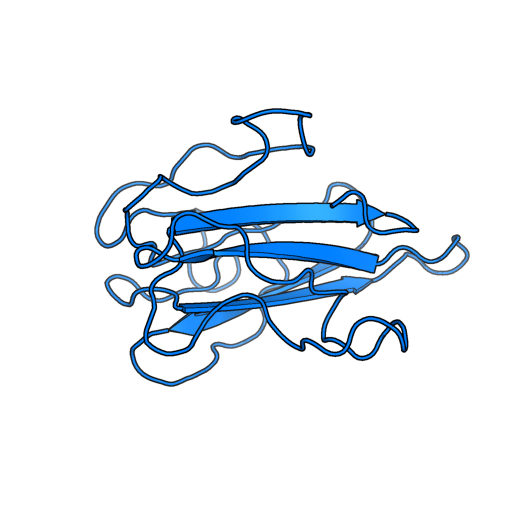.922 -7.618 -18.845 1.00 96.06 88 ALA A C 1
ATOM 680 O O . ALA A 1 88 ? 12.218 -7.494 -19.845 1.00 96.06 88 ALA A O 1
ATOM 681 N N . GLY A 1 89 ? 14.129 -7.057 -18.737 1.00 96.50 89 GLY A N 1
ATOM 682 C CA . GLY A 1 89 ? 14.723 -6.204 -19.772 1.00 96.50 89 GLY A CA 1
ATOM 683 C C . GLY A 1 89 ? 14.450 -4.708 -19.608 1.00 96.50 89 GLY A C 1
ATOM 684 O O . GLY A 1 89 ? 14.887 -3.930 -20.453 1.00 96.50 89 GLY A O 1
ATOM 685 N N . GLU A 1 90 ? 13.782 -4.297 -18.531 1.00 96.38 90 GLU A N 1
ATOM 686 C CA . GLU A 1 90 ? 13.470 -2.893 -18.265 1.00 96.38 90 GLU A CA 1
ATOM 687 C C . GLU A 1 90 ? 14.322 -2.284 -17.144 1.00 96.38 90 GLU A C 1
ATOM 689 O O . GLU A 1 90 ? 14.875 -3.013 -16.313 1.00 96.38 90 GLU A O 1
ATOM 694 N N . PRO A 1 91 ? 14.442 -0.941 -17.090 1.00 95.38 91 PRO A N 1
ATOM 695 C CA . PRO A 1 91 ? 15.036 -0.263 -15.947 1.00 95.38 91 PRO A CA 1
ATOM 696 C C . PRO A 1 91 ? 14.305 -0.628 -14.656 1.00 95.38 91 PRO A C 1
ATOM 698 O O . PRO A 1 91 ? 13.081 -0.528 -14.585 1.00 95.38 91 PRO A O 1
ATOM 701 N N . TYR A 1 92 ? 15.064 -1.019 -13.631 1.00 93.69 92 TYR A N 1
ATOM 702 C CA . TYR A 1 92 ? 14.502 -1.389 -12.338 1.00 93.69 92 TYR A CA 1
ATOM 703 C C . TYR A 1 92 ? 13.656 -0.263 -11.743 1.00 93.69 92 TYR A C 1
ATOM 705 O O . TYR A 1 92 ? 14.112 0.871 -11.589 1.00 93.69 92 TYR A O 1
ATOM 713 N N . GLN A 1 93 ? 12.446 -0.635 -11.350 1.00 96.31 93 GLN A N 1
ATOM 714 C CA . GLN A 1 93 ? 11.558 0.138 -10.501 1.00 96.31 93 GLN A CA 1
ATOM 715 C C . GLN A 1 93 ? 11.272 -0.664 -9.231 1.00 96.31 93 GLN A C 1
ATOM 717 O O . GLN A 1 93 ? 11.281 -1.898 -9.245 1.00 96.31 93 GLN A O 1
ATOM 722 N N . GLN A 1 94 ? 11.006 0.043 -8.142 1.00 96.81 94 GLN A N 1
ATOM 723 C CA . GLN A 1 94 ? 10.582 -0.527 -6.866 1.00 96.81 94 GLN A CA 1
ATOM 724 C C . GLN A 1 94 ? 9.221 0.042 -6.488 1.00 96.81 94 GLN A C 1
ATOM 726 O O . GLN A 1 94 ? 8.835 1.110 -6.975 1.00 96.81 94 GLN A O 1
ATOM 731 N N . VAL A 1 95 ? 8.506 -0.642 -5.591 1.00 97.19 95 VAL A N 1
ATOM 732 C CA . VAL A 1 95 ? 7.407 0.016 -4.884 1.00 97.19 95 VAL A CA 1
ATOM 733 C C . VAL A 1 95 ? 7.961 0.758 -3.676 1.00 97.19 95 VAL A C 1
ATOM 735 O O . VAL A 1 95 ? 8.589 0.174 -2.797 1.00 97.19 95 VAL A O 1
ATOM 738 N N . TYR A 1 96 ? 7.697 2.056 -3.625 1.00 96.88 96 TYR A N 1
ATOM 739 C CA . TYR A 1 96 ? 7.878 2.878 -2.442 1.00 96.88 96 TYR A CA 1
ATOM 740 C C . TYR A 1 96 ? 6.529 3.065 -1.780 1.00 96.88 96 TYR A C 1
ATOM 742 O O . TYR A 1 96 ? 5.529 3.324 -2.456 1.00 96.88 96 TYR A O 1
ATOM 750 N N . TYR A 1 97 ? 6.478 2.962 -0.461 1.00 96.81 97 TYR A N 1
ATOM 751 C CA . TYR A 1 97 ? 5.238 3.186 0.264 1.00 96.81 97 TYR A CA 1
ATOM 752 C C . TYR A 1 97 ? 5.494 3.634 1.695 1.00 96.81 97 TYR A C 1
ATOM 754 O O . TYR A 1 97 ? 6.512 3.316 2.301 1.00 96.81 97 TYR A O 1
ATOM 762 N N . ARG A 1 98 ? 4.548 4.394 2.240 1.00 97.12 98 ARG A N 1
ATOM 763 C CA . ARG A 1 98 ? 4.552 4.818 3.641 1.00 97.12 98 ARG A CA 1
ATOM 764 C C . ARG A 1 98 ? 3.136 4.838 4.179 1.00 97.12 98 ARG A C 1
ATOM 766 O O . ARG A 1 98 ? 2.180 5.089 3.442 1.00 97.12 98 ARG A O 1
ATOM 773 N N . ALA A 1 99 ? 3.010 4.574 5.469 1.00 97.12 99 ALA A N 1
ATOM 774 C CA . ALA A 1 99 ? 1.732 4.554 6.157 1.00 97.12 99 ALA A CA 1
ATOM 775 C C . ALA A 1 99 ? 1.666 5.666 7.198 1.00 97.12 99 ALA A C 1
ATOM 777 O O . ALA A 1 99 ? 2.686 6.147 7.693 1.00 97.12 99 ALA A O 1
ATOM 778 N N . GLN A 1 100 ? 0.450 6.037 7.559 1.00 97.19 100 GLN A N 1
ATOM 779 C CA . GLN A 1 100 ? 0.175 6.710 8.810 1.00 97.19 100 GLN A CA 1
ATOM 780 C C . GLN A 1 100 ? -0.740 5.818 9.656 1.00 97.19 100 GLN A C 1
ATOM 782 O O . GLN A 1 100 ? -1.545 5.044 9.129 1.00 97.19 100 GLN A O 1
ATOM 787 N N . THR A 1 101 ? -0.582 5.896 10.976 1.00 98.00 101 THR A N 1
ATOM 788 C CA . THR A 1 101 ? -1.427 5.190 11.933 1.00 98.00 101 THR A CA 1
ATOM 789 C C . THR A 1 101 ? -2.491 6.111 12.531 1.00 98.00 101 THR A C 1
ATOM 791 O O . THR A 1 101 ? -2.347 7.330 12.604 1.00 98.00 101 THR A O 1
ATOM 794 N N . THR A 1 102 ? -3.544 5.501 13.064 1.00 97.44 102 THR A N 1
ATOM 795 C CA . THR A 1 102 ? -4.597 6.156 13.860 1.00 97.44 102 THR A CA 1
ATOM 796 C C . THR A 1 102 ? -4.094 6.807 15.158 1.00 97.44 102 THR A C 1
ATOM 798 O O . THR A 1 102 ? -4.890 7.397 15.889 1.00 97.44 102 THR A O 1
ATOM 801 N N . LYS A 1 103 ? -2.806 6.668 15.498 1.00 97.12 103 LYS A N 1
ATOM 802 C CA . LYS A 1 103 ? -2.219 7.148 16.758 1.00 97.12 103 LYS A CA 1
ATOM 803 C C . LYS A 1 103 ? -1.323 8.369 16.600 1.00 97.12 103 LYS A C 1
ATOM 805 O O . LYS A 1 103 ? -1.018 9.001 17.609 1.00 97.12 103 LYS A O 1
ATOM 810 N N . GLN A 1 104 ? -0.941 8.735 15.378 1.00 93.19 104 GLN A N 1
ATOM 811 C CA . GLN A 1 104 ? -0.060 9.875 15.143 1.00 93.19 104 GL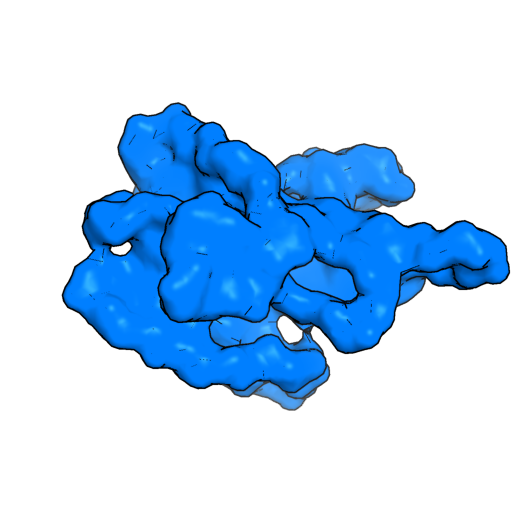N A CA 1
ATOM 812 C C . GLN A 1 104 ? -0.425 10.665 13.877 1.00 93.19 104 GLN A C 1
ATOM 814 O O . GLN A 1 104 ? -0.979 10.112 12.926 1.00 93.19 104 GLN A O 1
ATOM 819 N N . PRO A 1 105 ? -0.102 11.969 13.835 1.00 91.19 105 PRO A N 1
ATOM 820 C CA . PRO A 1 105 ? -0.462 12.832 12.711 1.00 91.19 105 PRO A CA 1
ATOM 821 C C . PRO A 1 105 ? 0.535 12.782 11.544 1.00 91.19 105 PRO A C 1
ATOM 823 O O . PRO A 1 105 ? 0.278 13.401 10.516 1.00 91.19 105 PRO A O 1
ATOM 826 N N . ASN A 1 106 ? 1.675 12.101 11.710 1.00 93.69 106 ASN A N 1
ATOM 827 C CA . ASN A 1 106 ? 2.777 12.119 10.751 1.00 93.69 106 ASN A CA 1
ATOM 828 C C . ASN A 1 106 ? 2.884 10.798 9.989 1.00 93.69 106 ASN A C 1
ATOM 830 O O . ASN A 1 106 ? 2.742 9.719 10.574 1.00 93.69 106 ASN A O 1
ATOM 834 N N . TRP A 1 107 ? 3.238 10.895 8.709 1.00 95.31 107 TRP A N 1
ATOM 835 C CA . TRP A 1 107 ? 3.690 9.755 7.918 1.00 95.31 107 TRP A CA 1
ATOM 836 C C . TRP A 1 107 ? 4.891 9.067 8.577 1.00 95.31 107 TRP A C 1
ATOM 838 O O . TRP A 1 107 ? 5.803 9.731 9.073 1.00 95.31 107 TRP A O 1
ATOM 848 N N . LEU A 1 108 ? 4.883 7.735 8.572 1.00 96.81 108 LEU A N 1
ATOM 849 C CA . LEU A 1 108 ? 6.024 6.909 8.953 1.00 96.81 108 LEU A CA 1
ATOM 850 C C . LEU A 1 108 ? 7.119 6.945 7.875 1.00 96.81 108 LEU A C 1
ATOM 852 O O . LEU A 1 108 ? 6.949 7.539 6.805 1.00 96.81 108 LEU A O 1
ATOM 856 N N . GLY A 1 109 ? 8.240 6.284 8.178 1.00 96.06 109 GLY A N 1
ATOM 857 C CA . GLY A 1 109 ? 9.332 6.056 7.236 1.00 96.06 109 GLY A CA 1
ATOM 858 C C . GLY A 1 109 ? 8.861 5.427 5.923 1.00 96.06 109 GLY A C 1
ATOM 859 O O . GLY A 1 109 ? 7.831 4.749 5.855 1.00 96.06 109 GLY A O 1
ATOM 860 N N . VAL A 1 110 ? 9.616 5.702 4.861 1.00 96.94 110 VAL A N 1
ATOM 861 C CA . VAL A 1 110 ? 9.370 5.137 3.534 1.00 96.94 110 VAL A CA 1
ATOM 862 C C . VAL A 1 110 ? 9.988 3.752 3.464 1.00 96.94 110 VAL A C 1
ATOM 864 O O . VAL A 1 110 ? 11.171 3.573 3.743 1.00 96.94 110 VAL A O 1
ATOM 867 N N . VAL A 1 111 ? 9.193 2.800 3.006 1.00 98.38 111 VAL A N 1
ATOM 868 C CA . VAL A 1 111 ? 9.612 1.438 2.713 1.00 98.38 111 VAL A CA 1
ATOM 869 C C . VAL A 1 111 ? 9.845 1.306 1.215 1.00 98.38 111 VAL A C 1
ATOM 871 O O . VAL A 1 111 ? 9.082 1.855 0.421 1.00 98.38 111 VAL A O 1
ATOM 874 N N . CYS A 1 112 ? 10.897 0.584 0.842 1.00 98.12 112 CYS A N 1
ATOM 875 C CA . CYS A 1 112 ? 11.212 0.216 -0.535 1.00 98.12 112 CYS A CA 1
ATOM 876 C C . CYS A 1 112 ? 11.124 -1.306 -0.652 1.00 98.12 112 CYS A C 1
ATOM 878 O O . CYS A 1 112 ? 11.918 -2.005 -0.020 1.00 98.12 112 CYS A O 1
ATOM 880 N N . ASP A 1 113 ? 10.161 -1.803 -1.429 1.00 98.19 113 ASP A N 1
ATOM 881 C CA . ASP A 1 113 ? 9.791 -3.221 -1.487 1.00 98.19 113 ASP A CA 1
ATOM 882 C C . ASP A 1 113 ? 9.717 -3.847 -0.077 1.00 98.19 113 ASP A C 1
ATOM 884 O O . ASP A 1 113 ? 8.937 -3.410 0.761 1.00 98.19 113 ASP A O 1
ATOM 888 N N . ASP A 1 114 ? 10.543 -4.847 0.227 1.00 96.31 114 ASP A N 1
ATOM 889 C CA . ASP A 1 114 ? 10.613 -5.505 1.533 1.00 96.31 114 ASP A CA 1
ATOM 890 C C . ASP A 1 114 ? 11.822 -5.073 2.377 1.00 96.31 114 ASP A C 1
ATOM 892 O O . ASP A 1 114 ? 12.203 -5.780 3.311 1.00 96.31 114 ASP A O 1
ATOM 896 N N . GLY A 1 115 ? 12.427 -3.925 2.061 1.00 95.88 115 GLY A N 1
ATOM 897 C CA . GLY A 1 115 ? 13.620 -3.412 2.739 1.00 95.88 115 GLY A CA 1
ATOM 898 C C . GLY A 1 115 ? 14.918 -4.093 2.304 1.00 95.88 115 GLY A C 1
ATOM 899 O O . GLY A 1 115 ? 15.945 -3.933 2.961 1.00 95.88 115 GLY A O 1
ATOM 900 N N . THR A 1 116 ? 14.890 -4.883 1.223 1.00 94.31 116 THR A N 1
ATOM 901 C CA . THR A 1 116 ? 16.079 -5.596 0.723 1.00 94.31 116 THR A CA 1
ATOM 902 C C . THR A 1 116 ? 16.548 -5.131 -0.656 1.00 94.31 116 THR A C 1
ATOM 904 O O . THR A 1 116 ? 17.702 -5.368 -1.015 1.00 94.31 116 THR A O 1
ATOM 907 N N . SER A 1 117 ? 15.704 -4.416 -1.409 1.00 92.69 117 SER A N 1
ATOM 908 C CA . SER A 1 117 ? 16.006 -3.987 -2.783 1.00 92.69 117 SER A CA 1
ATOM 909 C C . SER A 1 117 ? 17.095 -2.918 -2.880 1.00 92.69 117 SER A C 1
ATOM 911 O O . SER A 1 117 ? 17.850 -2.899 -3.851 1.00 92.69 117 SER A O 1
ATOM 913 N N . LEU A 1 118 ? 17.184 -2.013 -1.899 1.00 94.44 118 LEU A N 1
ATOM 914 C CA . LEU A 1 118 ? 18.119 -0.885 -1.899 1.00 94.44 118 LEU A CA 1
ATOM 915 C C . LEU A 1 118 ? 18.683 -0.651 -0.486 1.00 94.44 118 LEU A C 1
ATOM 917 O O . LEU A 1 118 ? 17.902 -0.533 0.456 1.00 94.44 118 LEU A O 1
ATOM 921 N N . PRO A 1 119 ? 20.012 -0.517 -0.314 1.00 94.00 119 PRO A N 1
ATOM 922 C CA . PRO A 1 119 ? 20.659 -0.537 1.003 1.00 94.00 119 PRO A CA 1
ATOM 923 C C . PRO A 1 119 ? 20.300 0.648 1.912 1.00 94.00 119 PRO A C 1
ATOM 925 O O . PRO A 1 119 ? 20.475 0.557 3.124 1.00 94.00 119 PRO A O 1
ATOM 928 N N . GLN A 1 120 ? 19.822 1.763 1.354 1.00 94.75 120 GLN A N 1
ATOM 929 C CA . GLN A 1 120 ? 19.411 2.939 2.123 1.00 94.75 120 GLN A CA 1
ATOM 930 C C . GLN A 1 120 ? 17.994 2.836 2.716 1.00 94.75 120 GLN A C 1
ATOM 932 O O . GLN A 1 120 ? 17.619 3.696 3.509 1.00 94.75 120 GLN A O 1
ATOM 937 N N . TYR A 1 121 ? 17.214 1.816 2.345 1.00 95.88 121 TYR A N 1
ATOM 938 C CA . TYR A 1 121 ? 15.878 1.561 2.885 1.00 95.88 121 TYR A CA 1
ATOM 939 C C . TYR A 1 121 ? 15.902 0.259 3.678 1.00 95.88 121 TYR A C 1
ATOM 941 O O . TYR A 1 121 ? 15.987 -0.818 3.099 1.00 95.88 121 TYR A O 1
ATOM 949 N N . THR A 1 122 ? 15.845 0.362 5.004 1.00 95.88 122 THR A N 1
ATOM 950 C CA . THR A 1 122 ? 15.972 -0.793 5.908 1.00 95.88 122 THR A CA 1
ATOM 951 C C . THR A 1 122 ? 14.648 -1.250 6.510 1.00 95.88 122 THR A C 1
ATOM 953 O O . THR A 1 122 ? 14.584 -2.328 7.102 1.00 95.88 122 THR A O 1
ATOM 956 N N . ASP A 1 123 ? 13.599 -0.435 6.400 1.00 96.94 123 ASP A N 1
ATOM 957 C CA . ASP A 1 123 ? 12.271 -0.803 6.877 1.00 96.94 123 ASP A CA 1
ATOM 958 C C . ASP A 1 123 ? 11.708 -1.905 5.979 1.00 96.94 123 ASP A C 1
ATOM 960 O O . ASP A 1 123 ? 11.755 -1.805 4.757 1.00 96.94 123 ASP A O 1
ATOM 964 N N . THR A 1 124 ? 11.184 -2.971 6.584 1.00 96.56 124 THR A N 1
ATOM 965 C CA . THR A 1 124 ? 10.700 -4.152 5.846 1.00 96.56 124 THR A CA 1
ATOM 966 C C . THR A 1 124 ? 9.186 -4.146 5.634 1.00 96.56 124 THR A C 1
ATOM 968 O O . THR A 1 124 ? 8.657 -4.993 4.917 1.00 96.56 124 THR A O 1
ATOM 971 N N . TYR A 1 125 ? 8.472 -3.211 6.267 1.00 98.44 125 TYR A N 1
ATOM 972 C CA . TYR A 1 125 ? 7.027 -3.015 6.179 1.00 98.44 125 TYR A CA 1
ATOM 973 C C . TYR A 1 125 ? 6.650 -1.603 6.643 1.00 98.44 125 TYR A C 1
ATOM 975 O O . TYR A 1 125 ? 7.398 -0.969 7.382 1.00 98.44 125 TYR A O 1
ATOM 983 N N . ALA A 1 126 ? 5.478 -1.117 6.229 1.00 98.25 126 ALA A N 1
ATOM 984 C CA . ALA A 1 126 ? 4.938 0.162 6.679 1.00 98.25 126 ALA A CA 1
ATOM 985 C C . ALA A 1 126 ? 3.893 -0.084 7.770 1.00 98.25 126 ALA A C 1
ATOM 987 O O . ALA A 1 126 ? 2.948 -0.843 7.548 1.00 98.25 126 ALA A O 1
ATOM 988 N N . GLY A 1 127 ? 4.054 0.556 8.927 1.00 97.94 127 GLY A N 1
ATOM 989 C CA . GLY A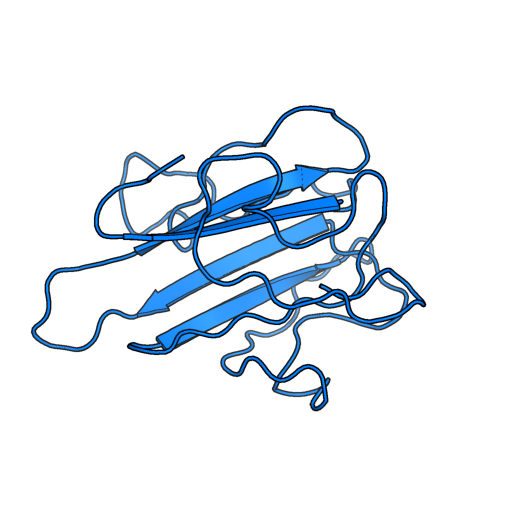 1 127 ? 3.154 0.424 10.073 1.00 97.94 127 GLY A CA 1
ATOM 990 C C . GLY A 1 127 ? 3.902 0.349 11.403 1.00 97.94 127 GLY A C 1
ATOM 991 O O . GLY A 1 127 ? 5.130 0.367 11.437 1.00 97.94 127 GLY A O 1
ATOM 992 N N . ILE A 1 128 ? 3.149 0.264 12.496 1.00 97.50 128 ILE A N 1
ATOM 993 C CA . ILE A 1 128 ? 3.653 0.008 13.849 1.00 97.50 128 ILE A CA 1
ATOM 994 C C . ILE A 1 128 ? 2.739 -1.061 14.442 1.00 97.50 128 ILE A C 1
ATOM 996 O O . ILE A 1 128 ? 1.524 -0.872 14.483 1.00 97.50 128 ILE A O 1
ATOM 1000 N N . TYR A 1 129 ? 3.303 -2.173 14.918 1.00 97.19 129 TYR A N 1
ATOM 1001 C CA . TYR A 1 129 ? 2.498 -3.232 15.529 1.00 97.19 129 TYR A CA 1
ATOM 1002 C C . TYR A 1 129 ? 1.656 -2.701 16.691 1.00 97.19 129 TYR A C 1
ATOM 1004 O O . TYR A 1 129 ? 2.164 -2.036 17.595 1.00 97.19 129 TYR A O 1
ATOM 1012 N N . GLY A 1 130 ? 0.361 -3.014 16.672 1.00 96.75 130 GLY A N 1
ATOM 1013 C CA . GLY A 1 130 ? -0.601 -2.493 17.643 1.00 96.75 130 GLY A CA 1
ATOM 1014 C C . GLY A 1 130 ? -1.239 -1.152 17.261 1.00 96.75 130 GLY A C 1
ATOM 1015 O O . GLY A 1 130 ? -2.213 -0.746 17.904 1.00 96.75 130 GLY A O 1
ATOM 1016 N N . GLU A 1 131 ? -0.761 -0.477 16.212 1.00 97.75 131 GLU A N 1
ATOM 1017 C CA . GLU A 1 131 ? -1.319 0.787 15.734 1.00 97.75 131 GLU A CA 1
ATOM 1018 C C . GLU A 1 131 ? -2.016 0.621 14.374 1.00 97.75 131 GLU A C 1
ATOM 1020 O O . GLU A 1 131 ? -1.354 0.469 13.347 1.00 97.75 131 GLU A O 1
ATOM 1025 N N . PRO A 1 132 ? -3.361 0.694 14.321 1.00 98.25 132 PRO A N 1
ATOM 1026 C CA . PRO A 1 132 ? -4.081 0.566 13.061 1.00 98.25 132 PRO A CA 1
ATOM 1027 C C . PRO A 1 132 ? -3.653 1.617 12.037 1.00 98.25 132 PRO A C 1
ATOM 1029 O O . PRO A 1 132 ? -3.580 2.800 12.382 1.00 98.25 132 PRO A O 1
ATOM 1032 N N . ILE A 1 133 ? -3.474 1.205 10.785 1.00 98.38 133 ILE A N 1
ATOM 1033 C CA . ILE A 1 133 ? -3.175 2.089 9.653 1.00 98.38 133 ILE A CA 1
ATOM 1034 C C . ILE A 1 133 ? -4.439 2.842 9.222 1.00 98.38 133 ILE A C 1
ATOM 1036 O O . ILE A 1 133 ? -5.488 2.231 8.982 1.00 98.38 133 ILE A O 1
ATOM 1040 N N . ASP A 1 134 ? -4.328 4.167 9.101 1.00 97.56 134 ASP A N 1
ATOM 1041 C CA . ASP A 1 134 ? -5.411 5.041 8.641 1.00 97.56 134 ASP A CA 1
ATOM 1042 C C . ASP A 1 134 ? -5.222 5.519 7.198 1.00 97.56 134 ASP A C 1
ATOM 1044 O O . ASP A 1 134 ? -6.202 5.679 6.469 1.00 97.56 134 ASP A O 1
ATOM 1048 N N . ARG A 1 135 ? -3.971 5.697 6.767 1.00 95.75 135 ARG A N 1
ATOM 1049 C CA . ARG A 1 135 ? -3.618 6.174 5.431 1.00 95.75 135 ARG A CA 1
ATOM 1050 C C . ARG A 1 135 ? -2.400 5.449 4.882 1.00 95.75 135 ARG A C 1
ATOM 1052 O O . ARG A 1 135 ? -1.491 5.083 5.624 1.00 95.75 135 ARG A O 1
ATOM 1059 N N . LEU A 1 136 ? -2.365 5.298 3.565 1.00 96.25 136 LEU A N 1
ATOM 1060 C CA . LEU A 1 136 ? -1.299 4.637 2.825 1.00 96.25 136 LEU A CA 1
ATOM 1061 C C . LEU A 1 136 ? -0.998 5.412 1.541 1.00 96.25 136 LEU A C 1
ATOM 1063 O O . LEU A 1 136 ? -1.904 5.645 0.745 1.00 96.25 136 LEU A O 1
ATOM 1067 N N . GLN A 1 137 ? 0.270 5.748 1.309 1.00 94.88 137 GLN A N 1
ATOM 1068 C CA . GLN A 1 137 ? 0.750 6.199 -0.002 1.00 94.88 137 GLN A CA 1
ATOM 1069 C C . GLN A 1 137 ? 1.605 5.112 -0.631 1.00 94.88 137 GLN A C 1
ATOM 1071 O O . GLN A 1 137 ? 2.384 4.464 0.067 1.00 94.88 137 GLN A O 1
ATOM 1076 N N . VAL A 1 138 ? 1.465 4.941 -1.942 1.00 94.44 138 VAL A N 1
ATOM 1077 C CA . VAL A 1 138 ? 2.194 3.950 -2.733 1.00 94.44 138 VAL A CA 1
ATOM 1078 C C . VAL A 1 138 ? 2.610 4.602 -4.046 1.00 94.44 138 VAL A C 1
ATOM 1080 O O . VAL A 1 138 ? 1.823 5.334 -4.642 1.00 94.44 138 VAL A O 1
ATOM 1083 N N . ALA A 1 139 ? 3.832 4.343 -4.491 1.00 93.75 139 ALA A N 1
ATOM 1084 C CA . ALA A 1 139 ? 4.327 4.761 -5.793 1.00 93.75 139 ALA A CA 1
ATOM 1085 C C . ALA A 1 139 ? 5.279 3.706 -6.359 1.00 93.75 139 ALA A C 1
ATOM 1087 O O . ALA A 1 139 ? 6.056 3.114 -5.617 1.00 93.75 139 ALA A O 1
ATOM 1088 N N . ILE A 1 140 ? 5.242 3.501 -7.674 1.00 94.31 140 ILE A N 1
ATOM 1089 C CA . ILE A 1 140 ? 6.235 2.696 -8.389 1.00 94.31 140 ILE A CA 1
ATOM 1090 C C . ILE A 1 140 ? 7.140 3.659 -9.138 1.00 94.31 140 ILE A C 1
ATOM 1092 O O . ILE A 1 140 ? 6.656 4.498 -9.896 1.00 94.31 140 ILE A O 1
ATOM 1096 N N . ALA A 1 141 ? 8.438 3.591 -8.865 1.00 93.88 141 ALA A N 1
ATOM 1097 C CA . ALA A 1 141 ? 9.411 4.516 -9.429 1.00 93.88 141 ALA A CA 1
ATOM 1098 C C . ALA A 1 141 ? 10.826 3.930 -9.375 1.00 93.88 141 ALA A C 1
ATOM 1100 O O . ALA A 1 141 ? 11.077 2.936 -8.697 1.00 93.88 141 ALA A O 1
ATOM 1101 N N . SER A 1 142 ? 11.773 4.581 -10.051 1.00 94.06 142 SER A N 1
ATOM 1102 C CA . SER A 1 142 ? 13.213 4.308 -9.908 1.00 94.06 142 SER A CA 1
ATOM 1103 C C . SER A 1 142 ? 13.837 4.965 -8.667 1.00 94.06 142 SER A C 1
ATOM 1105 O O . SER A 1 142 ? 14.979 4.680 -8.317 1.00 94.06 142 SER A O 1
ATOM 1107 N N . THR A 1 143 ? 13.126 5.911 -8.049 1.00 91.75 143 THR A N 1
ATOM 1108 C CA . THR A 1 143 ? 13.546 6.668 -6.861 1.00 91.75 143 THR A CA 1
ATOM 1109 C C . THR A 1 143 ? 12.321 7.043 -6.039 1.00 91.75 143 THR A C 1
ATOM 1111 O O . THR A 1 143 ? 11.290 7.379 -6.622 1.00 91.75 143 THR A O 1
ATOM 1114 N N . SER A 1 144 ? 12.441 7.057 -4.708 1.00 92.00 144 SER A N 1
ATOM 1115 C CA . SER A 1 144 ? 11.336 7.449 -3.821 1.00 92.00 144 SER A CA 1
ATOM 1116 C C . SER A 1 144 ? 10.807 8.851 -4.155 1.00 92.00 144 SER A C 1
ATOM 1118 O O . SER A 1 144 ? 11.599 9.796 -4.160 1.00 92.00 144 SER A O 1
ATOM 1120 N N . PRO A 1 145 ? 9.489 9.014 -4.374 1.00 88.88 145 PRO A N 1
ATOM 1121 C CA . PRO A 1 145 ? 8.851 10.322 -4.533 1.00 88.88 145 PRO A CA 1
ATOM 1122 C C . PRO A 1 145 ? 8.385 10.950 -3.202 1.00 88.88 145 PRO A C 1
ATOM 1124 O O . PRO A 1 145 ? 7.733 11.993 -3.221 1.00 88.88 145 PRO A O 1
ATOM 1127 N N . PHE A 1 146 ? 8.662 10.301 -2.065 1.00 88.56 146 PHE A N 1
ATOM 1128 C CA . PHE A 1 146 ? 8.180 10.666 -0.724 1.00 88.56 146 PHE A CA 1
ATOM 1129 C C . PHE A 1 146 ? 9.182 11.407 0.150 1.00 88.56 146 PHE A C 1
ATOM 1131 O O . PHE A 1 146 ? 10.397 11.142 0.003 1.00 88.56 146 PHE A O 1
#

Organism: NCBI:txid1256229

pLDDT: mean 93.43, std 10.1, range [41.53, 98.75]

Radius of gyration: 14.04 Å; chains: 1; bounding box: 38×32×37 Å

Sequence (146 aa):
MRVRNGGWLDEVADFGAGDNGFAGLPNHQHDYLTVRVDYGSIKYRVHTLQGVWLDWVTKGDRHDLVNGAAGIGGQAIDGIQMIFLTPAGEPYQQVYYRAQTTKQPNWLGVVCDDGTSLPQYTDTYAGIYGEPIDRLQVAIASTSPF

Foldseek 3Di:
DAFALGGADDDADDQDPDPRQKPFAALTFHFKDFDDDPDFWKWKWFDFLVGDIDDIATACDPVPCPRRIHGDHNTTTFKMAMFTGDDPPDDDKWKKKWFDFSPDPDIDDIATHQCPPDVVHNHRIHGDRPTGTGIMHIDIGPDDPD